Protein AF-A0A1V2AB82-F1 (afdb_monomer_lite)

InterPro domains:
  IPR036188 FAD/NAD(P)-binding domain superfamily [G3DSA:3.50.50.60] (1-64)

Seq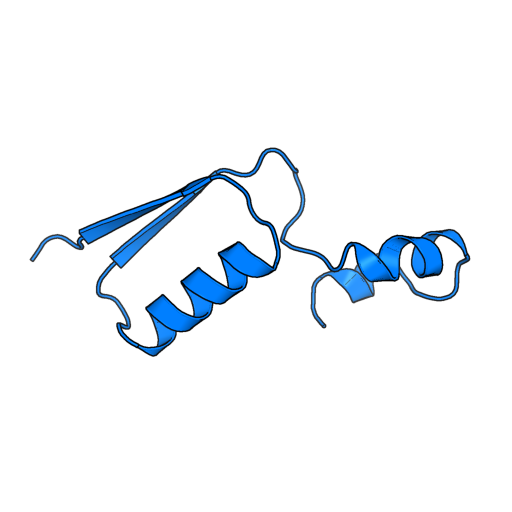uence (64 aa):
MAKERIVMIGNGRARVRSIDEIIKRCPGRFHITIFGTELYPNYNRIQLSEVLQGRYDAFRYYTE

Secondary structure (DSSP, 8-state):
-PPEEEEEE---HHHHHHHHHHHHHSTTTEEEEEE-SSSS----TTTHHHHHTTSS-TTGGG--

pLDDT: mean 87.2, std 12.09, range [45.56, 97.19]

Radius of gyration: 14.84 Å; chains: 1; bounding box: 34×19×40 Å

Structure (mmCIF, N/CA/C/O backbone):
data_AF-A0A1V2AB82-F1
#
_entry.id   AF-A0A1V2AB82-F1
#
loop_
_atom_site.group_PDB
_atom_site.id
_atom_site.type_symbol
_atom_site.label_atom_id
_atom_site.label_alt_id
_atom_site.label_comp_id
_atom_site.label_asym_id
_atom_site.label_entity_id
_atom_site.label_seq_id
_atom_site.pdbx_PDB_ins_code
_atom_site.Cartn_x
_atom_site.Cartn_y
_atom_site.Cartn_z
_atom_site.occupancy
_atom_site.B_iso_or_equiv
_atom_site.auth_seq_id
_atom_site.auth_comp_id
_atom_site.auth_asym_id
_atom_site.auth_atom_id
_atom_site.pdbx_PDB_model_num
ATOM 1 N N . MET A 1 1 ? -17.611 0.563 21.925 1.00 69.38 1 MET A N 1
ATOM 2 C CA . MET A 1 1 ? -17.371 1.947 21.451 1.00 69.38 1 MET A CA 1
ATOM 3 C C . MET A 1 1 ? -17.255 1.937 19.935 1.00 69.38 1 MET A C 1
ATOM 5 O O . MET A 1 1 ? -16.759 0.953 19.396 1.00 69.38 1 MET A O 1
ATOM 9 N N . ALA A 1 2 ? -17.724 2.982 19.250 1.00 82.75 2 ALA A N 1
ATOM 10 C CA . ALA A 1 2 ? -17.506 3.120 17.810 1.00 82.75 2 ALA A CA 1
ATOM 11 C C . ALA A 1 2 ? -16.019 3.408 17.537 1.00 82.75 2 ALA A C 1
ATOM 13 O O . ALA A 1 2 ? -15.409 4.191 18.262 1.00 82.75 2 ALA A O 1
ATOM 14 N N . LYS A 1 3 ? -15.431 2.759 16.524 1.00 92.38 3 LYS A N 1
ATOM 15 C CA . LYS A 1 3 ? -14.035 3.003 16.130 1.00 92.38 3 LYS A CA 1
ATOM 16 C C . LYS A 1 3 ? -13.886 4.419 15.572 1.00 92.38 3 LYS A C 1
ATOM 18 O O . LYS A 1 3 ? -14.707 4.846 14.758 1.00 92.38 3 LYS A O 1
ATOM 23 N N . GLU A 1 4 ? -12.822 5.110 15.967 1.00 95.88 4 GLU A N 1
ATOM 24 C CA . GLU A 1 4 ? -12.445 6.399 15.378 1.00 95.88 4 GLU A CA 1
ATOM 25 C C . GLU A 1 4 ? -12.117 6.206 13.886 1.00 95.88 4 GLU A C 1
ATOM 27 O O . GLU A 1 4 ? -11.606 5.156 13.491 1.00 95.88 4 GLU A O 1
ATOM 32 N N . ARG A 1 5 ? -12.427 7.188 13.033 1.00 96.31 5 ARG A N 1
ATOM 33 C CA . ARG A 1 5 ? -12.246 7.062 11.577 1.00 96.31 5 ARG A CA 1
ATOM 34 C C . ARG A 1 5 ? -11.012 7.820 11.107 1.00 96.31 5 ARG A C 1
ATOM 36 O O . ARG A 1 5 ? -10.844 8.986 11.447 1.00 96.31 5 ARG A O 1
ATOM 43 N N . ILE A 1 6 ? -10.200 7.176 10.274 1.00 96.81 6 ILE A N 1
ATOM 44 C CA . ILE A 1 6 ? -9.078 7.804 9.569 1.00 96.81 6 ILE A CA 1
ATOM 45 C C . ILE A 1 6 ? -9.346 7.696 8.072 1.00 96.81 6 ILE A C 1
ATOM 47 O O . ILE A 1 6 ? -9.513 6.596 7.544 1.00 96.81 6 ILE A O 1
ATOM 51 N N . VAL A 1 7 ? -9.361 8.838 7.388 1.00 96.25 7 VAL A N 1
ATOM 52 C CA . VAL A 1 7 ? -9.436 8.904 5.927 1.00 96.25 7 VAL A CA 1
ATOM 53 C C . VAL A 1 7 ? -8.083 9.343 5.391 1.00 96.25 7 VAL A C 1
ATOM 55 O O . VAL A 1 7 ? -7.574 10.397 5.767 1.00 96.25 7 VAL A O 1
ATOM 58 N N . MET A 1 8 ? -7.504 8.539 4.505 1.00 94.25 8 MET A N 1
ATOM 59 C CA . MET A 1 8 ? -6.219 8.816 3.879 1.00 94.25 8 MET A CA 1
ATOM 60 C C . MET A 1 8 ? -6.385 9.060 2.384 1.00 94.25 8 MET A C 1
ATOM 62 O O . MET A 1 8 ? -6.984 8.249 1.682 1.00 94.25 8 MET A O 1
ATOM 66 N N . ILE A 1 9 ? -5.812 10.156 1.889 1.00 94.25 9 ILE A N 1
ATOM 67 C CA . ILE A 1 9 ? -5.804 10.486 0.463 1.00 94.25 9 ILE A CA 1
ATOM 68 C C . ILE A 1 9 ? -4.445 10.112 -0.137 1.00 94.25 9 ILE A C 1
ATOM 70 O O . ILE A 1 9 ? -3.404 10.652 0.232 1.00 94.25 9 ILE A O 1
ATOM 74 N N . GLY A 1 10 ? -4.470 9.178 -1.077 1.00 91.06 10 GLY A N 1
ATOM 75 C CA . GLY A 1 10 ? -3.357 8.571 -1.798 1.00 91.06 10 GLY A CA 1
ATOM 76 C C . GLY A 1 10 ? -2.743 7.348 -1.104 1.00 91.06 10 GLY A C 1
ATOM 77 O O . GLY A 1 10 ? -2.635 7.281 0.118 1.00 91.06 10 GLY A O 1
ATOM 78 N N . ASN A 1 11 ? -2.260 6.411 -1.918 1.00 89.12 11 ASN A N 1
ATOM 79 C CA . ASN A 1 11 ? -1.700 5.104 -1.549 1.00 89.12 11 ASN A CA 1
ATOM 80 C C . ASN A 1 11 ? -0.165 5.031 -1.731 1.00 89.12 11 ASN A C 1
ATOM 82 O O . ASN A 1 11 ? 0.400 3.970 -1.989 1.00 89.12 11 ASN A O 1
ATOM 86 N N . GLY A 1 12 ? 0.532 6.166 -1.616 1.00 88.25 12 GLY A N 1
ATOM 87 C CA . GLY A 1 12 ? 1.995 6.236 -1.713 1.00 88.25 12 GLY A CA 1
ATOM 88 C C . GLY A 1 12 ? 2.723 5.616 -0.509 1.00 88.25 12 GLY A C 1
ATOM 89 O O . GLY A 1 12 ? 2.145 5.460 0.567 1.00 88.25 12 GLY A O 1
ATOM 90 N N . ARG A 1 13 ? 4.022 5.311 -0.671 1.00 88.38 13 ARG A N 1
ATOM 91 C CA . ARG A 1 13 ? 4.802 4.495 0.287 1.00 88.38 13 ARG A CA 1
ATOM 92 C C . ARG A 1 13 ? 4.870 5.123 1.677 1.00 88.38 13 ARG A C 1
ATOM 94 O O . ARG A 1 13 ? 4.655 4.442 2.673 1.00 88.38 13 ARG A O 1
ATOM 101 N N . ALA A 1 14 ? 5.102 6.435 1.741 1.00 89.50 14 ALA A N 1
ATOM 102 C CA . ALA A 1 14 ? 5.149 7.171 3.004 1.00 89.50 14 ALA A CA 1
ATOM 103 C C . ALA A 1 14 ? 3.831 7.055 3.788 1.00 89.50 14 ALA A C 1
ATOM 105 O O . ALA A 1 14 ? 3.835 6.769 4.979 1.00 89.50 14 ALA A O 1
ATOM 106 N N . ARG A 1 15 ? 2.701 7.209 3.094 1.00 90.88 15 ARG A N 1
ATOM 107 C CA . ARG A 1 15 ? 1.358 7.171 3.680 1.00 90.88 15 ARG A CA 1
ATOM 108 C C . ARG A 1 15 ? 0.970 5.775 4.156 1.00 90.88 15 ARG A C 1
ATOM 110 O O . ARG A 1 15 ? 0.514 5.614 5.284 1.00 90.88 15 ARG A O 1
ATOM 117 N N . VAL A 1 16 ? 1.211 4.759 3.328 1.00 91.06 16 VAL A N 1
ATOM 118 C CA . VAL A 1 16 ? 0.975 3.360 3.715 1.00 91.06 16 VAL A CA 1
ATOM 119 C C . VAL A 1 16 ? 1.822 2.981 4.930 1.00 91.06 16 VAL A C 1
ATOM 121 O O . VAL A 1 16 ? 1.301 2.369 5.860 1.00 91.06 16 VAL A O 1
ATOM 124 N N . ARG A 1 17 ? 3.081 3.434 4.998 1.00 91.94 17 ARG A N 1
ATOM 125 C CA . ARG A 1 17 ? 3.929 3.226 6.179 1.00 91.94 17 ARG A CA 1
ATOM 126 C C . ARG A 1 17 ? 3.380 3.910 7.433 1.00 91.94 17 ARG A C 1
ATOM 128 O O . ARG A 1 17 ? 3.452 3.330 8.511 1.00 91.94 17 ARG A O 1
ATOM 135 N N . SER A 1 18 ? 2.815 5.112 7.319 1.00 94.25 18 SER A N 1
ATOM 136 C CA . SER A 1 18 ? 2.164 5.772 8.459 1.00 94.25 18 SER A CA 1
ATOM 137 C C . SER A 1 18 ? 0.987 4.957 9.000 1.00 94.25 18 SER A C 1
ATOM 139 O O . SER A 1 18 ? 0.859 4.810 10.213 1.00 94.25 18 SER A O 1
ATOM 141 N N . ILE A 1 19 ? 0.154 4.391 8.118 1.00 94.75 19 ILE A N 1
ATOM 142 C CA . ILE A 1 19 ? -0.963 3.521 8.519 1.00 94.75 19 ILE A CA 1
ATOM 143 C C . ILE A 1 19 ? -0.463 2.231 9.17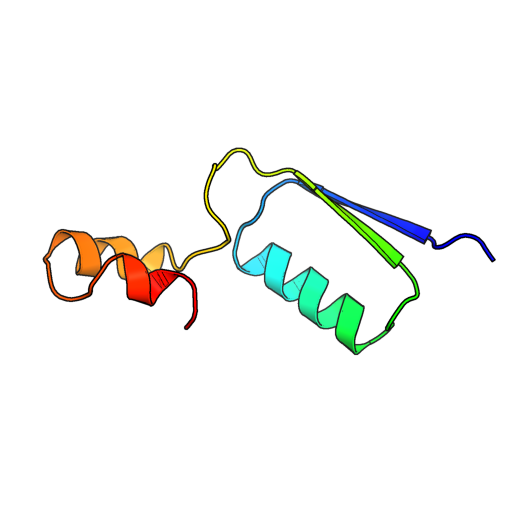5 1.00 94.75 19 ILE A C 1
ATOM 145 O O . ILE A 1 19 ? -0.997 1.844 10.212 1.00 94.75 19 ILE A O 1
ATOM 149 N N . ASP A 1 20 ? 0.577 1.605 8.620 1.00 93.88 20 ASP A N 1
ATOM 150 C CA . ASP A 1 20 ? 1.219 0.4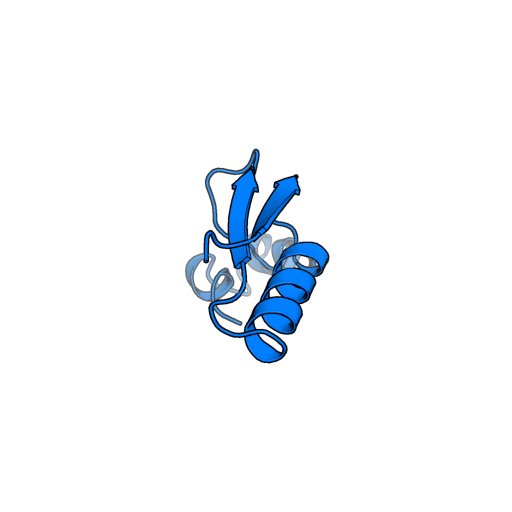17 9.199 1.00 93.88 20 ASP A CA 1
ATOM 151 C C . ASP A 1 20 ? 1.668 0.674 10.652 1.00 93.88 20 ASP A C 1
ATOM 153 O O . ASP A 1 20 ? 1.334 -0.079 11.567 1.00 93.88 20 ASP A O 1
ATOM 157 N N . GLU A 1 21 ? 2.323 1.808 10.905 1.00 96.50 21 GLU A N 1
ATOM 158 C CA . GLU A 1 21 ? 2.740 2.192 12.259 1.00 96.50 21 GLU A CA 1
ATOM 159 C C . GLU A 1 21 ? 1.562 2.501 13.197 1.00 96.50 21 GLU A C 1
ATOM 161 O O . GLU A 1 21 ? 1.609 2.150 14.378 1.00 96.50 21 GLU A O 1
ATOM 166 N N . ILE A 1 22 ? 0.481 3.108 12.696 1.00 95.94 22 ILE A N 1
ATOM 167 C CA . ILE A 1 22 ? -0.744 3.334 13.482 1.00 95.94 22 ILE A CA 1
ATOM 168 C C . ILE A 1 22 ? -1.374 2.001 13.896 1.00 95.94 22 ILE A C 1
ATOM 170 O O . ILE A 1 22 ? -1.739 1.838 15.061 1.00 95.94 22 ILE A O 1
ATOM 174 N N . ILE A 1 23 ? -1.481 1.042 12.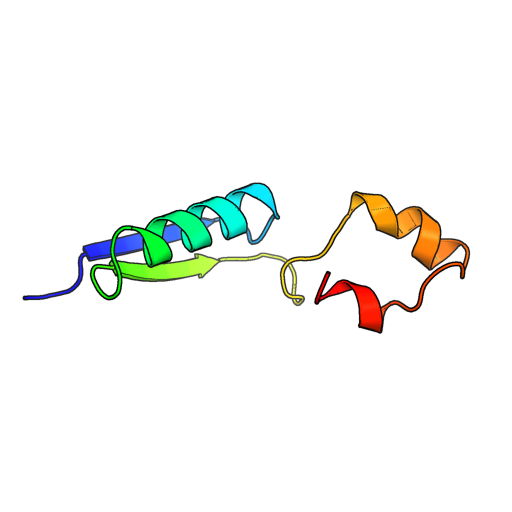972 1.00 95.88 23 ILE A N 1
ATOM 175 C CA . ILE A 1 23 ? -2.069 -0.277 13.243 1.00 95.88 23 ILE A CA 1
ATOM 176 C C . ILE A 1 23 ? -1.242 -1.027 14.290 1.00 95.88 23 ILE A C 1
ATOM 178 O O . ILE A 1 23 ? -1.819 -1.575 15.229 1.00 95.88 23 ILE A O 1
ATOM 182 N N . LYS A 1 24 ? 0.093 -1.001 14.179 1.00 97.12 24 LYS A N 1
ATOM 183 C CA . LYS A 1 24 ? 0.991 -1.626 15.166 1.00 97.12 24 LYS A CA 1
ATOM 184 C C . LYS A 1 24 ? 0.841 -1.027 16.561 1.00 97.12 24 LYS A C 1
ATOM 186 O O . LYS A 1 24 ? 0.838 -1.761 17.544 1.00 97.12 24 LYS A O 1
ATOM 191 N N . ARG A 1 25 ? 0.728 0.301 16.660 1.00 97.19 25 ARG A N 1
ATOM 192 C CA . ARG A 1 25 ? 0.644 1.012 17.950 1.00 97.19 25 ARG A CA 1
ATOM 193 C C . ARG A 1 25 ? -0.748 0.968 18.571 1.00 97.19 25 ARG A C 1
ATOM 195 O O . ARG A 1 25 ? -0.879 1.082 19.786 1.00 97.19 25 ARG A O 1
ATOM 202 N N . CYS A 1 26 ? -1.793 0.875 17.755 1.00 95.50 26 CYS A N 1
ATOM 203 C CA . CYS A 1 26 ? -3.188 0.976 18.181 1.00 95.50 26 CYS A CA 1
ATOM 204 C C . CYS A 1 26 ? -4.061 -0.065 17.456 1.00 95.50 26 CYS A C 1
ATOM 206 O O . CYS A 1 26 ? -4.964 0.307 16.693 1.00 95.50 26 CYS A O 1
ATOM 208 N N . PRO A 1 27 ? -3.819 -1.370 17.677 1.00 95.25 27 PRO A N 1
ATOM 209 C CA . PRO A 1 27 ? -4.518 -2.427 16.960 1.00 95.25 27 PRO A CA 1
ATOM 210 C C . PRO A 1 27 ? -6.026 -2.355 17.215 1.00 95.25 27 PRO A C 1
ATOM 212 O O . PRO A 1 27 ? -6.493 -2.262 18.348 1.00 95.25 27 PRO A O 1
ATOM 215 N N . GLY A 1 28 ? -6.808 -2.364 16.137 1.00 94.12 28 GLY A N 1
ATOM 216 C CA . GLY A 1 28 ? -8.270 -2.382 16.202 1.00 94.12 28 GLY A CA 1
ATOM 217 C C . GLY A 1 28 ? -8.950 -1.070 16.618 1.00 94.12 28 GLY A C 1
ATOM 218 O O . GLY A 1 28 ? -10.180 -1.025 16.568 1.00 94.12 28 GLY A O 1
ATOM 219 N N . ARG A 1 29 ? -8.202 -0.008 16.960 1.00 96.31 29 ARG A N 1
ATOM 220 C CA . ARG A 1 29 ? -8.757 1.283 17.413 1.00 96.31 29 ARG A CA 1
ATOM 221 C C . ARG A 1 29 ? -9.482 2.053 16.309 1.00 96.31 29 ARG A C 1
ATOM 223 O O . ARG A 1 29 ? -10.521 2.662 16.561 1.00 96.31 29 ARG A O 1
ATOM 230 N N . PHE A 1 30 ? -8.943 2.007 15.093 1.00 97.19 30 PHE A N 1
ATOM 231 C CA . PHE A 1 30 ? -9.399 2.837 13.982 1.00 97.19 30 PHE A CA 1
ATOM 232 C C . PHE A 1 30 ? -10.142 2.035 12.909 1.00 97.19 30 PHE A C 1
ATOM 234 O O . PHE A 1 30 ? -9.848 0.864 12.657 1.00 97.19 30 PHE A O 1
ATOM 241 N N . HIS A 1 31 ? -11.098 2.689 12.256 1.00 96.88 31 HIS A N 1
ATOM 242 C CA . HIS A 1 31 ? -11.632 2.302 10.955 1.00 96.88 31 HIS A CA 1
ATOM 243 C C . HIS A 1 31 ? -10.954 3.171 9.892 1.00 96.88 31 HIS A C 1
ATOM 245 O O . HIS A 1 31 ? -11.071 4.396 9.928 1.00 96.88 31 HIS A O 1
ATOM 251 N N . ILE A 1 32 ? -10.205 2.547 8.985 1.00 95.56 32 ILE A N 1
ATOM 252 C CA . ILE A 1 32 ? -9.306 3.247 8.065 1.00 95.56 32 ILE A CA 1
ATOM 253 C C . ILE A 1 32 ? -9.830 3.089 6.640 1.00 95.56 32 ILE A C 1
ATOM 255 O O . ILE A 1 32 ? -10.055 1.970 6.183 1.00 95.56 32 ILE A O 1
ATOM 259 N N . THR A 1 33 ? -9.990 4.205 5.935 1.00 95.56 33 THR A N 1
ATOM 260 C CA . THR A 1 33 ? -10.349 4.241 4.513 1.00 95.56 33 THR A CA 1
ATOM 261 C C . THR A 1 33 ? -9.248 4.956 3.741 1.00 95.56 33 THR A C 1
ATOM 263 O O . THR A 1 33 ? -8.829 6.046 4.126 1.00 95.56 33 THR A O 1
ATOM 266 N N . ILE A 1 34 ? -8.778 4.355 2.648 1.00 92.94 34 ILE A N 1
ATOM 267 C CA . ILE A 1 34 ? -7.723 4.915 1.799 1.00 92.94 34 ILE A CA 1
ATOM 268 C C . ILE A 1 34 ? -8.310 5.162 0.412 1.00 92.94 34 ILE A C 1
ATOM 270 O O . ILE A 1 34 ? -8.807 4.235 -0.221 1.00 92.94 34 ILE A O 1
ATOM 274 N N . PHE A 1 35 ? -8.228 6.399 -0.066 1.00 93.62 35 PHE A N 1
ATOM 275 C CA . PHE A 1 35 ? -8.613 6.772 -1.423 1.00 93.62 35 PHE A CA 1
ATOM 276 C C . PHE A 1 35 ? -7.363 6.891 -2.286 1.00 93.62 35 PHE A C 1
ATOM 278 O O . PHE A 1 35 ? -6.527 7.750 -2.033 1.00 93.62 35 PHE A O 1
ATOM 285 N N . GLY A 1 36 ? -7.217 6.044 -3.299 1.00 90.19 36 GLY A N 1
ATOM 286 C CA . GLY A 1 36 ? -6.152 6.138 -4.300 1.00 90.19 36 GLY A CA 1
ATOM 287 C C . GLY A 1 36 ? -6.729 6.463 -5.673 1.00 90.19 36 GLY A C 1
ATOM 288 O O . GLY A 1 36 ? -7.845 6.059 -5.982 1.00 90.19 36 GLY A O 1
ATOM 289 N N . THR A 1 37 ? -5.973 7.190 -6.494 1.00 91.75 37 THR A N 1
ATOM 290 C CA . THR A 1 37 ? -6.305 7.402 -7.915 1.00 91.75 37 THR A CA 1
ATOM 291 C C . THR A 1 37 ? -5.755 6.293 -8.807 1.00 91.7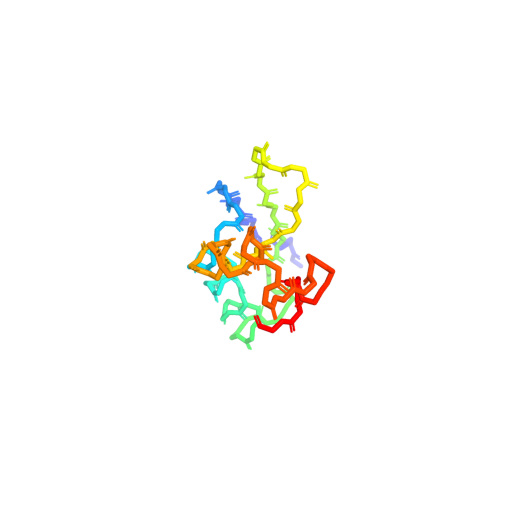5 37 THR A C 1
ATOM 293 O O . THR A 1 37 ? -6.156 6.167 -9.957 1.00 91.75 37 THR A O 1
ATOM 296 N N . GLU A 1 38 ? -4.809 5.506 -8.297 1.00 89.19 38 GLU A N 1
ATOM 297 C CA . GLU A 1 38 ? -4.190 4.402 -9.021 1.00 89.19 38 GLU A CA 1
ATOM 298 C C . GLU A 1 38 ? -4.945 3.101 -8.748 1.00 89.19 38 GLU A C 1
ATOM 300 O O . GLU A 1 38 ? -5.314 2.816 -7.610 1.00 89.19 38 GLU A O 1
ATOM 305 N N . LEU A 1 39 ? -5.135 2.298 -9.798 1.00 85.31 39 LEU A N 1
ATOM 306 C CA . LEU A 1 39 ? -5.823 1.001 -9.741 1.00 85.31 39 LEU A CA 1
ATOM 307 C C . LEU A 1 39 ? -4.991 -0.101 -9.064 1.00 85.31 39 LEU A C 1
ATOM 309 O O . LEU A 1 39 ? -5.484 -1.206 -8.853 1.00 85.31 39 LEU A O 1
ATOM 313 N N . TYR A 1 40 ? -3.735 0.193 -8.732 1.00 83.06 40 TYR A N 1
ATOM 314 C CA . TYR A 1 40 ? -2.782 -0.759 -8.180 1.00 83.06 40 TYR A CA 1
ATOM 315 C C . TYR A 1 40 ? -2.485 -0.460 -6.703 1.00 83.06 40 TYR A C 1
ATOM 317 O O . TYR A 1 40 ? -2.541 0.704 -6.284 1.00 83.06 40 TYR A O 1
ATOM 325 N N . PRO A 1 41 ? -2.139 -1.482 -5.896 1.00 79.94 41 PRO A N 1
ATOM 326 C CA . PRO 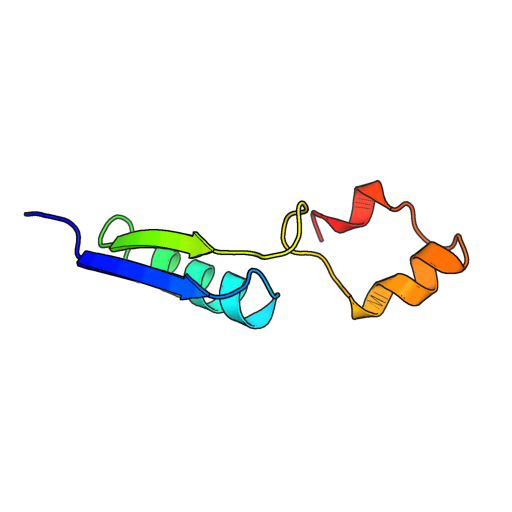A 1 41 ? -1.607 -1.284 -4.551 1.00 79.94 41 PRO A CA 1
ATOM 327 C C . PRO A 1 41 ? -0.341 -0.419 -4.542 1.00 79.94 41 PRO A C 1
ATOM 329 O O . PRO A 1 41 ? 0.248 -0.130 -5.581 1.00 79.94 41 PRO A O 1
ATOM 332 N N . ASN A 1 42 ? 0.103 -0.022 -3.348 1.00 85.69 42 ASN A N 1
ATOM 333 C CA . ASN A 1 42 ? 1.380 0.667 -3.200 1.00 85.69 42 ASN A CA 1
ATOM 334 C C . ASN A 1 42 ? 2.529 -0.137 -3.835 1.00 85.69 42 ASN A C 1
ATOM 336 O O . ASN A 1 42 ? 2.629 -1.337 -3.611 1.00 85.69 42 ASN A O 1
ATOM 340 N N . TYR A 1 43 ? 3.404 0.541 -4.578 1.00 84.56 43 TYR A N 1
ATOM 341 C CA . TYR A 1 43 ? 4.585 -0.053 -5.202 1.00 84.56 43 TYR A CA 1
ATOM 342 C C . TYR A 1 43 ? 5.798 0.879 -5.097 1.00 84.56 43 TYR A C 1
ATOM 344 O O . TYR A 1 43 ? 5.676 2.088 -4.839 1.00 84.56 43 TYR A O 1
ATOM 352 N N . ASN A 1 44 ? 6.990 0.322 -5.319 1.00 85.62 44 ASN A N 1
ATOM 353 C CA . ASN A 1 44 ? 8.233 1.079 -5.300 1.00 85.62 44 ASN A CA 1
ATOM 354 C C . ASN A 1 44 ? 8.482 1.819 -6.625 1.00 85.62 44 ASN A C 1
ATOM 356 O O . ASN A 1 44 ? 9.030 1.274 -7.580 1.00 85.62 44 ASN A O 1
ATOM 360 N N . ARG A 1 45 ? 8.130 3.108 -6.667 1.00 87.12 45 ARG A N 1
ATOM 361 C CA . ARG A 1 45 ? 8.334 3.958 -7.856 1.00 87.12 45 ARG A CA 1
ATOM 362 C C . ARG A 1 45 ? 9.802 4.151 -8.237 1.00 87.12 45 ARG A C 1
ATOM 364 O O . ARG A 1 45 ? 10.072 4.386 -9.407 1.00 87.12 45 ARG A O 1
ATOM 371 N N . ILE A 1 46 ? 10.731 4.048 -7.282 1.00 87.56 46 ILE A N 1
ATOM 372 C CA . ILE A 1 46 ? 12.170 4.223 -7.539 1.00 87.56 46 ILE A CA 1
ATOM 373 C C . ILE A 1 46 ? 12.684 3.109 -8.445 1.00 87.56 46 ILE A C 1
ATOM 375 O O . ILE A 1 46 ? 13.490 3.361 -9.332 1.00 87.56 46 ILE A O 1
ATOM 379 N N . GLN A 1 47 ? 12.196 1.884 -8.251 1.00 86.31 47 GLN A N 1
ATOM 380 C CA . GLN A 1 47 ? 12.668 0.755 -9.038 1.00 86.31 47 GLN A CA 1
ATOM 381 C C . GLN A 1 47 ? 12.063 0.746 -10.450 1.00 86.31 47 GLN A C 1
ATOM 383 O O . GLN A 1 47 ? 12.608 0.080 -11.312 1.00 86.31 47 GLN A O 1
ATOM 388 N N . LEU A 1 48 ? 11.020 1.530 -10.759 1.00 89.19 48 LEU A N 1
ATOM 389 C CA . LEU A 1 48 ? 10.306 1.450 -12.044 1.00 89.19 48 LEU A CA 1
ATOM 390 C C . LEU A 1 48 ? 11.224 1.527 -13.282 1.00 89.19 48 LEU A C 1
ATOM 392 O O . LEU A 1 48 ? 10.976 0.834 -14.266 1.00 89.19 48 LEU A O 1
ATOM 396 N N . SER A 1 49 ? 12.308 2.309 -13.228 1.00 90.56 49 SER A N 1
ATOM 397 C CA . SER A 1 49 ? 13.318 2.355 -14.297 1.00 90.56 49 SER A CA 1
ATOM 398 C C . SER A 1 49 ? 13.966 0.995 -14.569 1.00 90.56 49 SER A C 1
ATOM 400 O O . SER A 1 49 ? 14.238 0.652 -15.712 1.00 90.56 49 SER A O 1
ATOM 402 N N . GLU A 1 50 ? 14.191 0.208 -13.526 1.00 90.56 50 GLU A N 1
ATOM 403 C CA . GLU A 1 50 ? 14.762 -1.132 -13.582 1.00 90.56 50 GLU A CA 1
ATOM 404 C C . GLU A 1 50 ? 13.794 -2.143 -14.211 1.00 90.56 50 GLU A C 1
ATOM 406 O O . GLU A 1 50 ? 14.221 -3.000 -14.982 1.00 90.56 50 GLU A O 1
ATOM 411 N N . VAL A 1 51 ? 12.489 -2.023 -13.927 1.00 88.75 51 VAL A N 1
ATOM 412 C CA . VAL A 1 51 ? 11.446 -2.812 -14.614 1.00 88.75 51 VAL A CA 1
ATOM 413 C C . VAL A 1 51 ? 11.412 -2.493 -16.095 1.00 88.75 51 VAL A C 1
ATOM 415 O O . VAL A 1 51 ? 11.413 -3.406 -16.913 1.00 88.75 51 VAL A O 1
ATOM 418 N N . LEU A 1 52 ? 11.436 -1.209 -16.455 1.00 90.31 52 LEU A N 1
ATOM 419 C CA . LEU A 1 52 ? 11.421 -0.801 -17.861 1.00 90.31 52 LEU A CA 1
ATOM 420 C C . LEU A 1 52 ? 12.666 -1.280 -18.619 1.00 90.31 52 LEU A C 1
ATOM 422 O O . LEU A 1 52 ? 12.605 -1.505 -19.822 1.00 90.31 52 LEU A O 1
ATOM 426 N N . GLN A 1 53 ? 13.781 -1.469 -17.913 1.00 94.62 53 GLN A N 1
ATOM 427 C CA . GLN A 1 53 ? 15.014 -2.034 -18.460 1.00 94.62 53 GLN A CA 1
ATOM 428 C C . GLN A 1 53 ? 15.038 -3.571 -18.469 1.00 94.62 53 GLN A C 1
ATOM 430 O O . GLN A 1 53 ? 16.026 -4.155 -18.906 1.00 94.62 53 GLN A O 1
ATOM 435 N N . GLY A 1 54 ? 13.990 -4.236 -17.974 1.00 91.12 54 GLY A N 1
ATOM 436 C CA . GLY A 1 54 ? 13.899 -5.697 -17.916 1.00 91.12 54 GLY A CA 1
ATOM 437 C C . GLY A 1 54 ? 14.761 -6.346 -16.828 1.00 91.12 54 GLY A C 1
ATOM 438 O O . GLY A 1 54 ? 14.954 -7.558 -16.852 1.00 91.12 54 GLY A O 1
ATOM 439 N N . ARG A 1 55 ? 15.284 -5.568 -15.868 1.00 89.38 55 ARG A N 1
ATOM 440 C CA . ARG A 1 55 ? 16.104 -6.091 -14.758 1.00 89.38 55 ARG A CA 1
ATOM 441 C C . ARG A 1 55 ? 15.272 -6.754 -13.660 1.00 89.38 55 ARG A C 1
ATOM 443 O O . ARG A 1 55 ? 15.781 -7.612 -12.945 1.00 89.38 55 ARG A O 1
ATOM 450 N N . TYR A 1 56 ? 13.996 -6.388 -13.547 1.00 83.75 56 TYR A N 1
ATOM 451 C CA . TYR A 1 56 ? 13.045 -7.008 -12.627 1.00 83.75 56 TYR A CA 1
ATOM 452 C C . TYR A 1 56 ? 11.709 -7.285 -13.312 1.00 83.75 56 TYR A C 1
ATOM 454 O O . TYR A 1 56 ? 11.296 -6.555 -14.211 1.00 83.75 56 TYR A O 1
ATOM 462 N N . ASP A 1 57 ? 11.012 -8.309 -12.823 1.00 80.81 57 ASP A N 1
ATOM 463 C CA . ASP A 1 57 ? 9.633 -8.605 -13.202 1.00 80.81 57 ASP A CA 1
ATOM 464 C C . ASP A 1 57 ? 8.660 -7.643 -12.497 1.00 80.81 57 ASP A C 1
ATOM 466 O O . ASP A 1 57 ? 8.790 -7.379 -11.297 1.00 80.81 57 ASP A O 1
ATOM 470 N N . ALA A 1 58 ? 7.661 -7.151 -13.232 1.00 71.50 58 ALA A N 1
ATOM 471 C CA . ALA A 1 58 ? 6.630 -6.248 -12.728 1.00 71.50 58 ALA A CA 1
ATOM 472 C C . ALA A 1 58 ? 5.744 -6.861 -11.620 1.00 71.50 58 ALA A C 1
ATOM 474 O O . ALA A 1 58 ? 5.128 -6.117 -10.861 1.00 71.50 58 ALA A O 1
ATOM 475 N N . PHE A 1 59 ? 5.676 -8.189 -11.482 1.00 65.25 59 PHE A N 1
ATOM 476 C CA . PHE A 1 59 ? 4.903 -8.858 -10.427 1.00 65.25 59 PHE A CA 1
ATOM 477 C C . PHE A 1 59 ? 5.639 -8.955 -9.087 1.00 65.25 59 PHE A C 1
ATOM 479 O O . PHE A 1 59 ? 4.987 -8.946 -8.043 1.00 65.25 59 PHE A O 1
ATOM 486 N N . ARG A 1 60 ? 6.980 -8.966 -9.075 1.00 58.22 60 ARG A N 1
ATOM 487 C CA . ARG A 1 60 ? 7.769 -8.931 -7.823 1.00 58.22 60 ARG A CA 1
ATOM 488 C C . ARG A 1 60 ? 7.748 -7.559 -7.123 1.00 58.22 60 ARG A C 1
ATOM 490 O O . ARG A 1 60 ? 8.289 -7.426 -6.034 1.00 58.22 60 ARG A O 1
ATOM 497 N N . TYR A 1 61 ? 7.094 -6.553 -7.712 1.00 56.06 61 TYR A N 1
ATOM 498 C CA . TYR A 1 61 ? 7.094 -5.153 -7.252 1.00 56.06 61 TYR A CA 1
ATOM 499 C C . TYR A 1 61 ? 6.154 -4.817 -6.103 1.00 56.06 61 TYR A C 1
ATOM 501 O O . TYR A 1 61 ? 6.276 -3.746 -5.507 1.00 56.06 61 TYR A O 1
ATOM 509 N N . TYR A 1 62 ? 5.180 -5.680 -5.838 1.00 55.12 62 TYR A N 1
ATOM 510 C CA . TYR A 1 62 ? 4.104 -5.378 -4.897 1.00 55.12 62 TYR A CA 1
ATOM 511 C C . TYR A 1 62 ? 4.400 -5.845 -3.468 1.00 55.12 62 TYR A C 1
ATOM 513 O O . TYR A 1 62 ? 3.594 -5.596 -2.574 1.00 55.12 62 TYR A O 1
ATOM 521 N N . THR A 1 63 ? 5.522 -6.538 -3.249 1.00 45.56 63 THR A N 1
ATOM 522 C CA . THR A 1 63 ? 5.738 -7.333 -2.031 1.00 45.56 63 THR A CA 1
ATOM 523 C C . THR A 1 63 ? 7.083 -7.129 -1.328 1.00 45.56 63 THR A C 1
ATOM 525 O O . THR A 1 63 ? 7.242 -7.687 -0.245 1.00 45.56 63 THR A O 1
ATOM 528 N N . GLU A 1 64 ? 8.017 -6.337 -1.874 1.00 46.75 64 GLU A N 1
ATOM 529 C CA . GLU A 1 64 ? 9.317 -6.016 -1.236 1.00 46.75 64 GLU A CA 1
ATOM 530 C C . GLU A 1 64 ? 9.485 -4.522 -0.888 1.00 46.75 64 GLU A C 1
ATOM 532 O O . GLU A 1 64 ? 9.244 -3.645 -1.752 1.00 46.75 64 GLU A O 1
#

Organism: NCBI:txid1714355

Foldseek 3Di:
DDAAEAEAEAQEPVRVVVVVVCCVVPPPRYDYHYDHPDPDHYWDPVCVVVVVVVVDDPVVTRPD